Protein AF-A0A239KX69-F1 (afdb_monomer_lite)

Sequence (84 aa):
MNDTSQHKGYACCFCGLPIDPDPPDVATLTYATCLGQAKHLQHEQEFYCHTVCLESKLHPQAKIYAAFLATNPSSETEDTADDE

Secondary structure (DSSP, 8-state):
--------PPBPTTT--B----TT-EEEEEEEESTTS-GGG-EEEEEEEEHHHHHTTS-TT----GGGSS--------------

Radius of gyration: 20.67 Å; chains: 1; bounding box: 58×51×52 Å

Foldseek 3Di:
DDPPDPPPFAAAPQPRHGFDPDPPFKDKDKDWPPPPDDPVRIDIDIGIHGPVSVVVPDDPPDDDPRVVPVPDPPDPPPPPDDDD

Structure (mmCIF, N/CA/C/O backbone):
data_AF-A0A239KX69-F1
#
_entry.id   AF-A0A239KX69-F1
#
loop_
_atom_site.group_PDB
_atom_site.id
_atom_site.type_symbol
_atom_site.label_atom_id
_atom_site.label_alt_id
_atom_site.label_comp_id
_atom_site.label_asym_id
_atom_site.label_entity_id
_atom_site.label_seq_id
_atom_site.pdbx_PDB_ins_code
_atom_site.Cartn_x
_atom_site.Cartn_y
_atom_site.Cartn_z
_atom_site.occupancy
_atom_site.B_iso_or_equiv
_atom_site.auth_seq_id
_atom_site.auth_comp_id
_atom_site.auth_asym_id
_atom_site.auth_atom_id
_atom_site.pdbx_PDB_model_num
ATOM 1 N N . MET A 1 1 ? -6.595 -17.322 -36.737 1.00 41.34 1 MET A N 1
ATOM 2 C CA . MET A 1 1 ? -5.556 -16.587 -35.990 1.00 41.34 1 MET A CA 1
ATOM 3 C C . MET A 1 1 ? -5.994 -16.624 -34.541 1.00 41.34 1 MET A C 1
ATOM 5 O O . MET A 1 1 ? -7.018 -16.035 -34.229 1.00 41.34 1 MET A O 1
ATOM 9 N N . ASN A 1 2 ? -5.337 -17.451 -33.729 1.00 41.19 2 ASN A N 1
ATOM 10 C CA . ASN A 1 2 ? -5.680 -17.622 -32.321 1.00 41.19 2 ASN A CA 1
ATOM 11 C C . ASN A 1 2 ? -5.101 -16.434 -31.551 1.00 41.19 2 ASN A C 1
ATOM 13 O O . ASN A 1 2 ? -3.884 -16.323 -31.441 1.00 41.19 2 ASN A O 1
ATOM 17 N N . ASP A 1 3 ? -5.969 -15.545 -31.071 1.00 43.41 3 ASP A N 1
ATOM 18 C CA . ASP A 1 3 ? -5.612 -14.515 -30.097 1.00 43.41 3 ASP A CA 1
ATOM 19 C C . ASP A 1 3 ? -5.647 -15.166 -28.711 1.00 43.41 3 ASP A C 1
ATOM 21 O O . ASP A 1 3 ? -6.677 -15.273 -28.042 1.00 43.41 3 ASP A O 1
ATOM 25 N N . THR A 1 4 ? -4.520 -15.772 -28.360 1.00 49.19 4 THR A N 1
ATOM 26 C CA . THR A 1 4 ? -4.247 -16.247 -27.012 1.00 49.19 4 THR A CA 1
ATOM 27 C C . THR A 1 4 ? -3.836 -15.055 -26.152 1.00 49.19 4 THR A C 1
ATOM 29 O O . THR A 1 4 ? -2.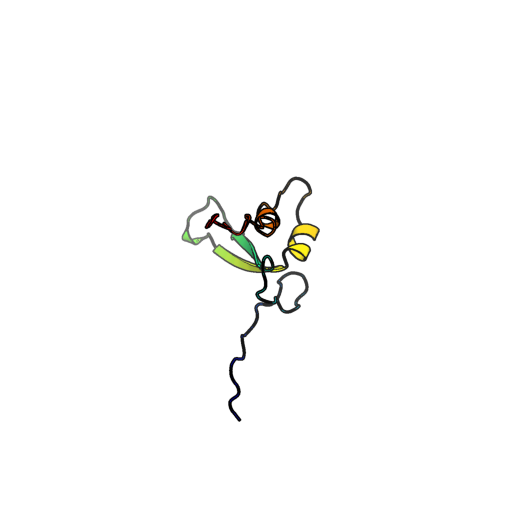756 -14.503 -26.338 1.00 49.19 4 THR A O 1
ATOM 32 N N . SER A 1 5 ? -4.665 -14.785 -25.138 1.00 48.50 5 SER A N 1
ATOM 33 C CA . SER A 1 5 ? -4.248 -14.271 -23.823 1.00 48.50 5 SER A CA 1
ATOM 34 C C . SER A 1 5 ? -4.167 -12.747 -23.658 1.00 48.50 5 SER A C 1
ATOM 36 O O . SER A 1 5 ? -3.102 -12.191 -23.404 1.00 48.50 5 SER A O 1
ATOM 38 N N . GLN A 1 6 ? -5.312 -12.058 -23.641 1.00 46.16 6 GLN A N 1
ATOM 39 C CA . GLN A 1 6 ? -5.374 -10.716 -23.052 1.00 46.16 6 GLN A CA 1
ATOM 40 C C . GLN A 1 6 ? -5.399 -10.828 -21.518 1.00 46.16 6 GLN A C 1
ATOM 42 O O . GLN A 1 6 ? -6.461 -10.810 -20.889 1.00 46.16 6 GLN A O 1
ATOM 47 N N . HIS A 1 7 ? -4.221 -10.972 -20.903 1.00 51.06 7 HIS A N 1
ATOM 48 C CA . HIS A 1 7 ? -4.054 -10.682 -19.480 1.00 51.06 7 HIS A CA 1
ATOM 49 C C . HIS A 1 7 ? -4.487 -9.229 -19.260 1.00 51.06 7 HIS A C 1
ATOM 51 O O . HIS A 1 7 ? -3.825 -8.294 -19.707 1.00 51.06 7 HIS A O 1
ATOM 57 N N . LYS A 1 8 ? -5.635 -9.022 -18.609 1.00 56.00 8 LYS A N 1
ATOM 58 C CA . LYS A 1 8 ? -6.031 -7.703 -18.109 1.00 56.00 8 LYS A CA 1
ATOM 59 C C . LYS A 1 8 ? -5.085 -7.363 -16.957 1.00 56.00 8 LYS A C 1
ATOM 61 O O . LYS A 1 8 ? -5.381 -7.695 -15.815 1.00 56.00 8 LYS A O 1
ATOM 66 N N . GLY A 1 9 ? -3.916 -6.813 -17.281 1.00 69.88 9 GLY A N 1
ATOM 67 C CA . GLY A 1 9 ? -2.917 -6.408 -16.296 1.00 69.88 9 GLY A CA 1
ATOM 68 C C . GLY A 1 9 ? -3.511 -5.423 -15.290 1.00 69.88 9 GLY A C 1
ATOM 69 O O . GLY A 1 9 ? -4.372 -4.609 -15.637 1.00 69.88 9 GLY A O 1
ATOM 70 N N . TYR A 1 10 ? -3.081 -5.517 -14.033 1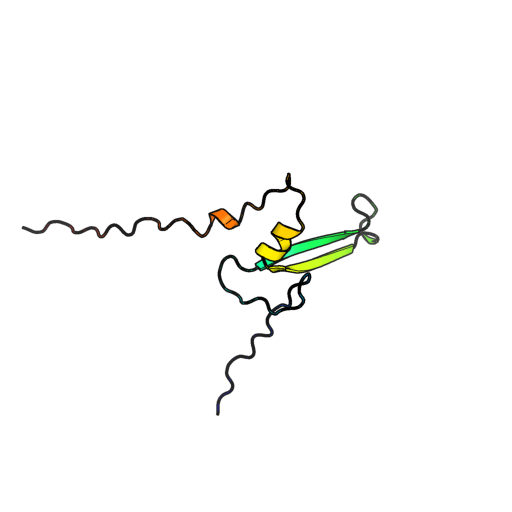.00 82.62 10 TYR A N 1
ATOM 71 C CA . TYR A 1 10 ? -3.445 -4.539 -13.012 1.00 82.62 10 TYR A CA 1
ATOM 72 C C . TYR A 1 10 ? -2.856 -3.171 -13.376 1.00 82.62 10 TYR A C 1
ATOM 74 O O . TYR A 1 10 ? -1.799 -3.095 -13.994 1.00 82.62 10 TYR A O 1
ATOM 82 N N . ALA A 1 11 ? -3.526 -2.085 -12.993 1.00 89.44 11 ALA A N 1
ATOM 83 C CA . ALA A 1 11 ? -2.983 -0.735 -13.123 1.00 89.44 11 ALA A CA 1
ATOM 84 C C . ALA A 1 11 ? -2.471 -0.256 -11.764 1.00 89.44 11 ALA A C 1
ATOM 86 O O . ALA A 1 11 ? -3.160 -0.393 -10.750 1.00 89.44 11 ALA A O 1
ATOM 87 N N . CYS A 1 12 ? -1.278 0.329 -11.748 1.00 91.06 12 CYS A N 1
ATOM 88 C CA . CYS A 1 12 ? -0.691 0.888 -10.541 1.00 91.06 12 CYS A CA 1
ATOM 89 C C . CYS A 1 12 ? -1.518 2.071 -10.035 1.00 91.06 12 CYS A C 1
ATOM 91 O O . CYS A 1 12 ? -1.707 3.059 -10.745 1.00 91.06 12 CYS A O 1
ATOM 93 N N . CYS A 1 13 ? -1.957 2.012 -8.777 1.00 93.44 13 CYS A N 1
ATOM 94 C CA . CYS A 1 13 ? -2.779 3.056 -8.165 1.00 93.44 13 CYS A CA 1
ATOM 95 C C . CYS A 1 13 ? -2.047 4.398 -7.978 1.00 93.44 13 CYS A C 1
ATOM 97 O O . CYS A 1 13 ? -2.690 5.403 -7.687 1.00 93.44 13 CYS A O 1
ATOM 99 N N . PHE A 1 14 ? -0.717 4.429 -8.134 1.00 93.62 14 PHE A N 1
ATOM 100 C CA . PHE A 1 14 ? 0.083 5.651 -8.023 1.00 93.62 14 PHE A CA 1
ATOM 101 C C . PHE A 1 14 ? 0.391 6.306 -9.370 1.00 93.62 14 PHE A C 1
ATOM 103 O O . PHE A 1 14 ? 0.221 7.516 -9.498 1.00 93.62 14 PHE A O 1
ATOM 110 N N . CYS A 1 15 ? 0.878 5.544 -10.355 1.00 93.31 15 CYS A N 1
ATOM 111 C CA . CYS A 1 15 ? 1.319 6.094 -11.644 1.00 93.31 15 CYS A CA 1
ATOM 112 C C . CYS A 1 15 ? 0.344 5.827 -12.801 1.00 93.31 15 CYS A C 1
ATOM 114 O O . CYS A 1 15 ? 0.516 6.395 -13.876 1.00 93.31 15 CYS A O 1
ATOM 116 N N . GLY A 1 16 ? -0.664 4.972 -12.603 1.00 91.81 16 GLY A N 1
ATOM 117 C CA . GLY A 1 16 ? -1.658 4.608 -13.616 1.00 91.81 16 GLY A CA 1
ATOM 118 C C . GLY A 1 16 ? -1.146 3.676 -14.718 1.00 91.81 16 GLY A C 1
ATOM 119 O O . GLY A 1 16 ? -1.938 3.247 -15.554 1.00 91.81 16 GLY A O 1
ATOM 120 N N . LEU A 1 17 ? 0.150 3.351 -14.731 1.00 91.44 17 LEU A N 1
ATOM 121 C CA . LEU A 1 17 ? 0.733 2.434 -15.707 1.00 91.44 17 LEU A CA 1
ATOM 122 C C . LEU A 1 17 ? 0.378 0.975 -15.377 1.00 91.44 17 LEU A C 1
ATOM 124 O O . LEU A 1 17 ? 0.161 0.657 -14.200 1.00 91.44 17 LEU A O 1
ATOM 128 N N . PRO A 1 18 ? 0.342 0.087 -16.386 1.00 90.12 18 PRO A N 1
ATOM 129 C CA . PRO A 1 18 ? 0.211 -1.347 -16.166 1.00 90.12 18 PRO A CA 1
ATOM 130 C C . PRO A 1 18 ? 1.292 -1.886 -15.221 1.00 90.12 18 PRO A C 1
ATOM 132 O O . PRO A 1 18 ? 2.412 -1.373 -15.165 1.00 90.12 18 PRO A O 1
ATOM 135 N N . ILE A 1 19 ? 0.933 -2.915 -14.465 1.00 86.38 19 ILE A N 1
ATOM 136 C CA . ILE A 1 19 ? 1.846 -3.702 -13.646 1.00 86.38 19 ILE A CA 1
ATOM 137 C C . ILE A 1 19 ? 2.102 -5.005 -14.393 1.00 86.38 19 ILE A C 1
ATOM 139 O O . ILE A 1 19 ? 1.175 -5.800 -14.588 1.00 86.38 19 ILE A O 1
ATOM 143 N N . ASP A 1 20 ? 3.349 -5.191 -14.808 1.00 82.38 20 ASP A N 1
ATOM 144 C CA . ASP A 1 20 ? 3.812 -6.454 -15.362 1.00 82.38 20 ASP A CA 1
ATOM 145 C C . ASP A 1 20 ? 3.947 -7.481 -14.222 1.00 82.38 20 ASP A C 1
ATOM 147 O O . ASP A 1 20 ? 4.301 -7.113 -13.099 1.00 82.38 20 ASP A O 1
ATOM 151 N N . PRO A 1 21 ? 3.573 -8.750 -14.441 1.00 72.62 21 PRO A N 1
ATOM 152 C CA . PRO A 1 21 ? 3.569 -9.767 -13.398 1.00 72.62 21 PRO A CA 1
ATOM 153 C C . PRO A 1 21 ? 4.938 -10.457 -13.240 1.00 72.62 21 PRO A C 1
ATOM 155 O O . PRO A 1 21 ? 4.961 -11.681 -13.086 1.00 72.62 21 PRO A O 1
ATOM 158 N N . ASP A 1 22 ? 6.060 -9.730 -13.279 1.00 72.88 22 ASP A N 1
ATOM 159 C CA . ASP A 1 22 ? 7.368 -10.328 -12.985 1.00 72.88 22 ASP A CA 1
ATOM 160 C C . ASP A 1 22 ? 7.677 -10.233 -11.466 1.00 72.88 22 ASP A C 1
ATOM 162 O O . ASP A 1 22 ? 7.005 -9.536 -10.702 1.00 72.88 22 ASP A O 1
ATOM 166 N N . PRO A 1 23 ? 8.591 -11.038 -10.907 1.00 65.75 23 PRO A N 1
ATOM 167 C CA . PRO A 1 23 ? 9.004 -10.868 -9.513 1.00 65.75 23 PRO A CA 1
ATOM 168 C C . PRO A 1 23 ? 10.022 -9.722 -9.360 1.00 65.75 23 PRO A C 1
ATOM 170 O O . PRO A 1 23 ? 10.979 -9.685 -10.135 1.00 65.75 23 PRO A O 1
ATOM 173 N N . PRO A 1 24 ? 9.955 -8.884 -8.299 1.00 64.25 24 PRO A N 1
ATOM 174 C CA . PRO A 1 24 ? 9.002 -8.828 -7.182 1.00 64.25 24 PRO A CA 1
ATOM 175 C C . PRO A 1 24 ? 7.941 -7.719 -7.382 1.00 64.25 24 PRO A C 1
ATOM 177 O O . PRO A 1 24 ? 7.811 -6.805 -6.557 1.00 64.25 24 PRO A O 1
ATOM 180 N N . ASP A 1 25 ? 7.227 -7.735 -8.505 1.00 61.75 25 ASP A N 1
ATOM 181 C CA . ASP A 1 25 ? 6.737 -6.485 -9.102 1.00 61.75 25 ASP A CA 1
ATOM 182 C C . ASP A 1 25 ? 5.470 -5.906 -8.486 1.00 61.75 25 ASP A C 1
ATOM 184 O O . ASP A 1 25 ? 5.202 -4.710 -8.650 1.00 61.75 25 ASP A O 1
ATOM 188 N N . VAL A 1 26 ? 4.696 -6.713 -7.760 1.00 72.94 26 V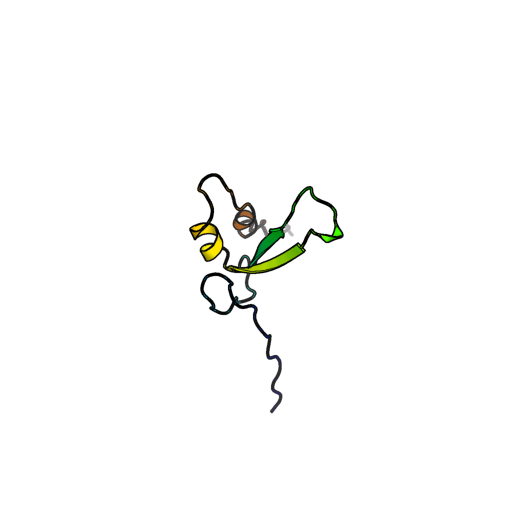AL A N 1
ATOM 189 C CA . VAL A 1 26 ? 3.391 -6.284 -7.254 1.00 72.94 26 VAL A CA 1
ATOM 190 C C . VAL A 1 26 ? 3.412 -6.124 -5.741 1.00 72.94 26 VAL A C 1
ATOM 192 O O . VAL A 1 26 ? 3.498 -7.098 -4.994 1.00 72.94 26 VAL A O 1
ATOM 195 N N . ALA A 1 27 ? 3.245 -4.884 -5.290 1.00 76.69 27 ALA A N 1
ATOM 196 C CA . ALA A 1 27 ? 2.892 -4.568 -3.916 1.00 76.69 27 ALA A CA 1
ATOM 197 C C . ALA A 1 27 ? 1.388 -4.274 -3.811 1.00 76.69 27 ALA A C 1
ATOM 199 O O . ALA A 1 27 ? 0.804 -3.625 -4.687 1.00 76.69 27 ALA A O 1
ATOM 200 N N . THR A 1 28 ? 0.759 -4.717 -2.721 1.00 85.44 28 THR A N 1
ATOM 201 C CA . THR A 1 28 ? -0.631 -4.379 -2.394 1.00 85.44 28 THR A CA 1
ATOM 202 C C . THR A 1 28 ? -0.709 -3.399 -1.231 1.00 85.44 28 THR A C 1
ATOM 204 O O . THR A 1 28 ? 0.111 -3.408 -0.310 1.00 85.44 28 THR A O 1
ATOM 207 N N . LEU A 1 29 ? -1.709 -2.524 -1.286 1.00 88.44 29 LEU A N 1
ATOM 208 C CA . LEU A 1 29 ? -2.055 -1.576 -0.233 1.00 88.44 29 LEU A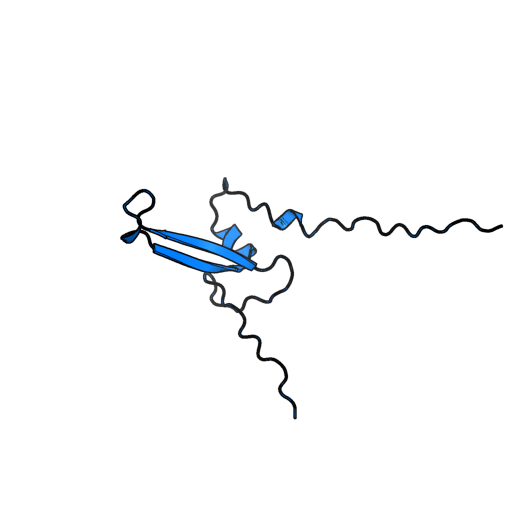 CA 1
ATOM 209 C C . LEU A 1 29 ? -3.500 -1.802 0.182 1.00 88.44 29 LEU A C 1
ATOM 211 O O . LEU A 1 29 ? -4.404 -1.724 -0.648 1.00 88.44 29 LEU A O 1
ATOM 215 N N . THR A 1 30 ? -3.726 -2.001 1.475 1.00 91.12 30 THR A N 1
ATOM 216 C CA . THR A 1 30 ? -5.075 -2.035 2.041 1.00 91.12 30 THR A CA 1
ATOM 217 C C . THR A 1 30 ? -5.430 -0.660 2.592 1.00 91.12 30 THR A C 1
ATOM 219 O O . THR A 1 30 ? -4.801 -0.159 3.524 1.00 91.12 30 THR A O 1
ATOM 222 N N . TYR A 1 31 ? -6.461 -0.049 2.022 1.00 90.31 31 TYR A N 1
ATOM 223 C CA . TYR A 1 31 ? -7.136 1.103 2.599 1.00 90.31 31 TYR A CA 1
ATOM 224 C C . TYR A 1 31 ? -8.270 0.608 3.487 1.00 90.31 31 TYR A C 1
ATOM 226 O O . TYR A 1 31 ? -9.163 -0.086 3.010 1.00 90.31 31 TYR A O 1
ATOM 234 N N . ALA A 1 32 ? -8.238 0.974 4.766 1.00 93.38 32 ALA A N 1
ATOM 235 C CA . ALA A 1 32 ? -9.268 0.608 5.724 1.00 93.38 32 ALA A CA 1
ATOM 236 C C . ALA A 1 32 ? -9.829 1.852 6.421 1.00 93.38 32 ALA A C 1
ATOM 238 O O . ALA A 1 32 ? -9.074 2.724 6.859 1.00 93.38 32 ALA A O 1
ATOM 239 N N . THR A 1 33 ? -11.152 1.928 6.559 1.00 94.81 33 THR A N 1
ATOM 240 C CA . THR A 1 33 ? -11.836 3.004 7.293 1.00 94.81 33 THR A CA 1
ATOM 241 C C . THR A 1 33 ? -12.480 2.491 8.569 1.00 94.81 33 THR A C 1
ATOM 243 O O . THR A 1 33 ? -12.858 1.327 8.670 1.00 94.81 33 THR A O 1
ATOM 246 N N . CYS A 1 34 ? -12.651 3.389 9.545 1.00 95.12 34 CYS A N 1
ATOM 247 C CA . CYS A 1 34 ? -13.358 3.110 10.800 1.00 95.12 34 CYS A CA 1
ATOM 248 C C . CYS A 1 34 ? -12.780 1.927 11.601 1.00 95.12 34 CYS A C 1
ATOM 250 O O . CYS A 1 34 ? -13.509 1.251 12.329 1.00 95.12 34 CYS A O 1
ATOM 252 N N . LEU A 1 35 ? -11.467 1.694 11.505 1.00 93.12 35 LEU A N 1
ATOM 253 C CA . LEU A 1 35 ? -10.778 0.682 12.304 1.00 93.12 35 LEU A CA 1
ATOM 254 C C . LEU A 1 35 ? -11.083 0.868 13.800 1.00 93.12 35 LEU A C 1
ATOM 256 O O . LEU A 1 35 ? -11.047 1.980 14.327 1.00 93.12 35 LEU A O 1
ATOM 260 N N . GLY A 1 36 ? -11.422 -0.232 14.476 1.00 91.81 36 GLY A N 1
ATOM 261 C CA . GLY A 1 36 ? -11.800 -0.238 15.895 1.00 91.81 36 GLY A CA 1
ATOM 262 C C . GLY A 1 36 ? -13.261 0.127 16.190 1.00 91.81 36 GLY A C 1
ATOM 263 O O . GLY A 1 36 ? -13.681 0.028 17.341 1.00 91.81 36 GLY A O 1
ATOM 264 N N . GLN A 1 37 ? -14.052 0.513 15.184 1.00 95.75 37 GLN A N 1
ATOM 265 C CA . GLN A 1 37 ? -15.499 0.730 15.323 1.00 95.75 37 GLN A CA 1
ATOM 266 C C . GLN A 1 37 ? -16.298 -0.550 15.036 1.00 95.75 37 GLN A C 1
ATOM 268 O O . GLN A 1 37 ? -15.737 -1.609 14.751 1.00 95.75 37 GLN A O 1
ATOM 273 N N . ALA A 1 38 ? -17.630 -0.464 15.095 1.00 95.25 38 ALA A N 1
ATOM 274 C CA . ALA A 1 38 ? -18.513 -1.570 14.738 1.00 95.25 38 ALA A CA 1
ATOM 275 C C . ALA A 1 38 ? -18.244 -2.075 13.307 1.00 95.25 38 ALA A C 1
ATOM 277 O O . ALA A 1 38 ? -18.119 -1.287 12.373 1.00 95.25 38 ALA A O 1
ATOM 278 N N . LYS A 1 39 ? -18.218 -3.403 13.127 1.00 92.19 39 LYS A N 1
ATOM 279 C CA . LYS A 1 39 ? -17.804 -4.065 11.875 1.00 92.19 39 LYS A CA 1
ATOM 280 C C . LYS A 1 39 ? -18.553 -3.589 10.623 1.00 92.19 39 LYS A C 1
ATOM 282 O O . LYS A 1 39 ? -17.962 -3.512 9.561 1.00 92.19 39 LYS A O 1
ATOM 287 N N . HIS A 1 40 ? -19.837 -3.252 10.737 1.00 94.75 40 HIS A N 1
ATOM 288 C CA . HIS A 1 40 ? -20.644 -2.800 9.596 1.00 94.75 40 HIS A CA 1
ATOM 289 C C . HIS A 1 40 ? -20.272 -1.397 9.081 1.00 94.75 40 HIS A C 1
ATOM 291 O O . HIS A 1 40 ? -20.726 -1.018 8.009 1.00 94.75 40 HIS A O 1
ATOM 297 N N . LEU A 1 41 ? -19.486 -0.632 9.848 1.00 94.50 41 LEU A N 1
ATOM 298 C CA . LEU A 1 41 ? -18.938 0.670 9.450 1.00 94.50 41 LEU A CA 1
ATOM 299 C C . LEU A 1 41 ? -17.513 0.549 8.899 1.00 94.50 41 LEU A C 1
ATOM 301 O O . LEU A 1 41 ? -16.955 1.526 8.405 1.00 94.50 41 LEU A O 1
ATOM 305 N N . GLN A 1 42 ? -16.897 -0.625 9.040 1.00 96.19 42 GLN A N 1
ATOM 306 C CA . GLN A 1 42 ? -15.558 -0.873 8.534 1.00 96.19 42 GLN A CA 1
ATOM 307 C C . GLN A 1 42 ? -15.640 -1.222 7.053 1.00 96.19 42 GLN A C 1
ATOM 309 O O . GLN A 1 42 ? -16.411 -2.093 6.646 1.00 96.19 42 GLN A O 1
ATOM 314 N N . HIS A 1 43 ? -14.816 -0.548 6.262 1.00 95.19 43 HIS A N 1
ATOM 315 C CA . HIS A 1 43 ? -14.665 -0.813 4.842 1.00 95.19 43 HIS A CA 1
ATOM 316 C C . HIS A 1 43 ? -13.192 -1.015 4.551 1.00 95.19 43 HIS A C 1
ATOM 318 O O . HIS A 1 43 ? -12.359 -0.244 5.027 1.00 95.19 43 HIS A O 1
ATOM 324 N N . GLU A 1 44 ? -12.897 -2.041 3.766 1.00 94.94 44 GLU A N 1
ATOM 325 C CA . GLU A 1 44 ? -11.555 -2.342 3.299 1.00 94.94 44 GLU A CA 1
ATOM 326 C C . GLU A 1 44 ? -11.560 -2.377 1.776 1.00 94.94 44 GLU A C 1
ATOM 328 O O . GLU A 1 44 ? -12.481 -2.910 1.151 1.00 94.94 44 GLU A O 1
ATOM 333 N N . GLN A 1 45 ? -10.533 -1.783 1.185 1.00 94.00 45 GLN A N 1
ATOM 334 C CA . GLN A 1 45 ? -10.294 -1.799 -0.245 1.00 94.00 45 GLN A CA 1
ATOM 335 C C . GLN A 1 45 ? -8.819 -2.091 -0.495 1.00 94.00 45 GLN A C 1
ATOM 337 O O . GLN A 1 45 ? -7.943 -1.467 0.102 1.00 94.00 45 GLN A O 1
ATOM 342 N N . GLU A 1 46 ? -8.554 -3.029 -1.396 1.00 92.44 46 GLU A N 1
ATOM 343 C CA . GLU A 1 46 ? -7.203 -3.348 -1.843 1.00 92.44 46 GLU A CA 1
ATOM 344 C C . GLU A 1 46 ? -6.861 -2.576 -3.124 1.00 92.44 46 GLU A C 1
ATOM 346 O O . GLU A 1 46 ? -7.683 -2.447 -4.037 1.00 92.44 46 GLU A O 1
ATOM 351 N N . PHE A 1 47 ? -5.634 -2.065 -3.181 1.00 92.12 47 PHE A N 1
ATOM 352 C CA . PHE A 1 47 ? -5.032 -1.432 -4.347 1.00 92.12 47 PHE A CA 1
ATOM 353 C C . PHE A 1 47 ? -3.737 -2.149 -4.730 1.00 92.12 47 PHE A C 1
ATOM 355 O O . PHE A 1 47 ? -3.000 -2.609 -3.860 1.00 92.12 47 PHE A O 1
ATOM 362 N N . TYR A 1 48 ? -3.432 -2.171 -6.028 1.00 90.38 48 TYR A N 1
ATOM 363 C CA . TYR A 1 48 ? -2.186 -2.711 -6.573 1.00 90.38 48 TYR A CA 1
ATOM 364 C C . TYR A 1 48 ? -1.242 -1.582 -6.989 1.00 90.38 48 TYR A C 1
ATOM 366 O O . TYR A 1 48 ? -1.679 -0.555 -7.519 1.00 90.38 48 TYR A O 1
ATOM 374 N N . CYS A 1 49 ? 0.059 -1.767 -6.778 1.00 89.88 49 CYS A N 1
ATOM 375 C CA . CYS A 1 49 ? 1.085 -0.807 -7.169 1.00 89.88 49 CYS A CA 1
ATOM 376 C C . CYS A 1 49 ? 2.428 -1.476 -7.471 1.00 89.88 49 CYS A C 1
ATOM 378 O O . CYS A 1 49 ? 2.706 -2.574 -6.996 1.00 89.88 49 CYS A O 1
ATOM 380 N N . HIS A 1 50 ? 3.281 -0.780 -8.228 1.00 88.56 50 HIS A N 1
ATOM 381 C CA . HIS A 1 50 ? 4.689 -1.158 -8.345 1.00 88.56 50 HIS A CA 1
ATOM 382 C C . HIS A 1 50 ? 5.389 -0.982 -6.997 1.00 88.56 50 HIS A C 1
ATOM 384 O O . HIS A 1 50 ? 5.199 0.045 -6.333 1.00 88.56 50 HIS A O 1
ATOM 390 N N . THR A 1 51 ? 6.274 -1.913 -6.646 1.00 86.50 51 THR A N 1
ATOM 391 C CA . THR A 1 51 ? 7.097 -1.835 -5.427 1.00 86.50 51 THR A CA 1
ATOM 392 C C . THR A 1 51 ? 7.857 -0.505 -5.335 1.00 86.50 51 THR A C 1
ATOM 394 O O . THR A 1 51 ? 7.767 0.186 -4.323 1.00 86.50 51 THR A O 1
ATOM 397 N N . VAL A 1 52 ? 8.489 -0.054 -6.425 1.00 86.12 52 VAL A N 1
ATOM 398 C CA . VAL A 1 52 ? 9.221 1.231 -6.466 1.00 86.12 52 VAL A CA 1
ATOM 399 C C . VAL A 1 52 ? 8.320 2.451 -6.243 1.00 86.12 52 VAL A C 1
ATOM 401 O O . VAL A 1 52 ? 8.718 3.430 -5.608 1.00 86.12 52 VAL A O 1
ATOM 404 N N . CYS A 1 53 ? 7.079 2.407 -6.740 1.00 90.00 53 CYS A N 1
ATOM 405 C CA . CYS A 1 53 ? 6.124 3.488 -6.523 1.00 90.00 53 CYS A CA 1
ATOM 406 C C . CYS A 1 53 ? 5.704 3.538 -5.054 1.00 90.00 53 CYS A C 1
ATOM 408 O O . CYS A 1 53 ? 5.660 4.631 -4.490 1.00 90.00 53 CYS A O 1
ATOM 410 N N . LEU A 1 54 ? 5.457 2.382 -4.431 1.00 88.94 54 LEU A N 1
ATOM 411 C CA . LEU A 1 54 ? 5.159 2.296 -3.004 1.00 88.94 54 LEU A CA 1
ATOM 412 C C . LEU A 1 54 ? 6.322 2.819 -2.152 1.00 88.94 54 LEU A C 1
ATOM 414 O O . LEU A 1 54 ? 6.110 3.699 -1.319 1.00 88.94 54 LEU A O 1
ATOM 418 N N . GLU A 1 55 ? 7.547 2.348 -2.394 1.00 87.44 55 GLU A N 1
ATOM 419 C CA . GLU A 1 55 ? 8.748 2.783 -1.666 1.00 87.44 55 GLU A CA 1
ATOM 420 C C . GLU A 1 55 ? 8.925 4.302 -1.687 1.00 87.44 55 GLU A C 1
ATOM 422 O O . GLU A 1 55 ? 9.212 4.904 -0.654 1.00 87.44 55 GLU A O 1
ATOM 427 N N . SER A 1 56 ? 8.659 4.942 -2.831 1.00 90.00 56 SER A N 1
ATOM 428 C CA . SER A 1 56 ? 8.756 6.402 -2.971 1.00 90.00 56 SER A CA 1
ATOM 429 C C . SER A 1 56 ? 7.761 7.192 -2.106 1.00 90.00 56 SER A C 1
ATOM 431 O O . SER A 1 56 ? 7.934 8.398 -1.913 1.00 90.00 56 SER A O 1
ATOM 433 N N . LYS A 1 57 ? 6.690 6.544 -1.627 1.00 91.38 57 LYS A N 1
ATOM 434 C CA . LYS A 1 57 ? 5.627 7.158 -0.814 1.00 91.38 57 LYS A CA 1
ATOM 435 C C . LYS A 1 57 ? 5.685 6.760 0.655 1.00 91.38 57 LYS A C 1
ATOM 437 O O . LYS A 1 57 ? 5.052 7.424 1.476 1.00 91.38 57 LYS A O 1
ATOM 442 N N . LEU A 1 58 ? 6.405 5.693 0.995 1.00 89.50 58 LEU A N 1
ATOM 443 C CA . LEU A 1 58 ? 6.507 5.222 2.368 1.00 89.50 58 LEU A CA 1
ATOM 444 C C . LEU A 1 58 ? 7.291 6.200 3.246 1.00 89.50 58 LEU A C 1
ATOM 446 O O . LEU A 1 58 ? 8.271 6.820 2.837 1.00 89.50 58 LEU A O 1
ATOM 450 N N . HIS A 1 59 ? 6.869 6.302 4.506 1.00 93.62 59 HIS A N 1
ATOM 451 C CA . HIS A 1 59 ? 7.653 6.993 5.519 1.00 93.62 59 HIS A CA 1
ATOM 452 C C . HIS A 1 59 ? 9.007 6.278 5.699 1.00 93.62 59 HIS A C 1
ATOM 454 O O . HIS A 1 59 ? 9.014 5.048 5.735 1.00 93.62 59 HIS A O 1
ATOM 460 N N . PRO A 1 60 ? 10.135 6.982 5.923 1.00 87.81 60 PRO A N 1
ATOM 461 C CA . PRO A 1 60 ? 11.462 6.354 6.019 1.00 87.81 60 PRO A CA 1
ATOM 462 C C . PRO A 1 60 ? 11.615 5.263 7.095 1.00 87.81 60 PRO A C 1
ATOM 464 O O . PRO A 1 60 ? 12.549 4.464 7.051 1.00 87.81 60 PRO A O 1
ATOM 467 N N . GLN A 1 61 ? 10.721 5.242 8.088 1.00 90.12 61 GLN A N 1
ATOM 468 C CA . GLN A 1 61 ? 10.694 4.210 9.133 1.00 90.12 61 GLN A CA 1
ATOM 469 C C . GLN A 1 61 ? 9.923 2.943 8.730 1.00 90.12 61 GLN A C 1
ATOM 471 O O . GLN A 1 61 ? 10.116 1.905 9.358 1.00 90.12 61 GLN A O 1
ATOM 476 N N . ALA A 1 62 ? 9.067 2.999 7.708 1.00 87.12 62 ALA A N 1
ATOM 477 C CA . ALA A 1 62 ? 8.389 1.821 7.184 1.00 87.12 62 ALA A CA 1
ATOM 478 C C . ALA A 1 62 ? 9.367 1.018 6.312 1.00 87.12 62 ALA A C 1
ATOM 480 O O . ALA A 1 62 ? 10.010 1.563 5.417 1.00 87.12 62 ALA A O 1
ATOM 481 N N . LYS A 1 63 ? 9.503 -0.281 6.590 1.00 79.94 63 LYS A N 1
ATOM 482 C CA . LYS A 1 63 ? 10.409 -1.187 5.874 1.00 79.94 63 LYS A CA 1
ATOM 483 C C . LYS A 1 63 ? 9.592 -2.154 5.018 1.00 79.94 63 LYS A C 1
ATOM 485 O O . LYS A 1 63 ? 8.697 -2.812 5.541 1.00 79.94 63 LYS A O 1
ATOM 490 N N . ILE A 1 64 ? 9.919 -2.262 3.729 1.00 78.19 64 ILE A N 1
ATOM 491 C CA . ILE A 1 64 ? 9.408 -3.333 2.864 1.00 78.19 64 ILE A CA 1
ATOM 492 C C . ILE A 1 64 ? 10.358 -4.525 2.983 1.00 78.19 64 ILE A C 1
ATOM 494 O O . ILE A 1 64 ? 11.537 -4.424 2.658 1.00 78.19 64 ILE A O 1
ATOM 498 N N . TYR A 1 65 ? 9.850 -5.659 3.461 1.00 71.38 65 TYR A N 1
ATOM 499 C CA . TYR A 1 65 ? 10.647 -6.879 3.647 1.00 71.38 65 TYR A CA 1
ATOM 500 C C . TYR A 1 65 ? 10.676 -7.783 2.399 1.00 71.38 65 TYR A C 1
ATOM 502 O O . TYR A 1 65 ? 11.462 -8.723 2.345 1.00 71.38 65 TYR A O 1
ATOM 510 N N . ALA A 1 66 ? 9.854 -7.493 1.382 1.00 63.75 66 ALA A N 1
ATOM 511 C CA . ALA A 1 66 ? 9.716 -8.316 0.177 1.00 63.75 66 ALA A CA 1
ATOM 512 C C . ALA A 1 66 ? 10.929 -8.253 -0.775 1.00 63.75 66 ALA A C 1
ATOM 514 O O . ALA A 1 66 ? 11.197 -9.225 -1.476 1.00 63.75 66 ALA A O 1
ATOM 515 N N . ALA A 1 67 ? 11.713 -7.167 -0.754 1.00 54.25 67 ALA A N 1
ATOM 516 C CA . ALA A 1 67 ? 12.881 -6.996 -1.628 1.00 54.25 67 ALA A CA 1
ATOM 517 C C . ALA A 1 67 ? 14.005 -8.033 -1.390 1.00 54.25 67 ALA A C 1
ATOM 519 O O . ALA A 1 67 ? 14.882 -8.195 -2.231 1.00 54.25 67 ALA A O 1
ATOM 520 N N . PHE A 1 68 ? 13.970 -8.767 -0.271 1.00 53.81 68 PHE A N 1
ATOM 521 C CA . PHE A 1 68 ? 14.971 -9.781 0.082 1.00 53.81 68 PHE A CA 1
ATOM 522 C C . PHE A 1 68 ? 14.691 -11.181 -0.494 1.00 53.81 68 PHE A C 1
ATOM 524 O O . PHE A 1 68 ? 15.524 -12.069 -0.340 1.00 53.81 68 PHE A O 1
ATOM 531 N N . LEU A 1 69 ? 13.548 -11.408 -1.155 1.00 50.41 69 LEU A N 1
ATOM 532 C CA . LEU A 1 69 ? 13.186 -12.735 -1.681 1.00 50.41 69 LEU A CA 1
ATOM 533 C C . LEU A 1 69 ? 13.730 -13.023 -3.092 1.00 50.41 69 LEU A C 1
ATOM 535 O O . LEU A 1 69 ? 13.717 -14.175 -3.511 1.00 50.41 69 LEU A O 1
ATOM 539 N N . ALA A 1 70 ? 14.247 -12.017 -3.809 1.00 51.59 70 ALA A N 1
ATOM 540 C CA . ALA A 1 70 ? 14.812 -12.188 -5.155 1.00 51.59 70 ALA A CA 1
ATOM 541 C C . ALA A 1 70 ? 16.318 -12.531 -5.165 1.00 51.59 70 ALA A C 1
ATOM 543 O O . ALA A 1 70 ? 16.871 -12.861 -6.211 1.00 51.59 70 ALA A O 1
ATOM 544 N N . THR A 1 71 ? 17.000 -12.478 -4.017 1.00 45.56 71 THR A N 1
ATOM 545 C CA . THR A 1 71 ? 18.442 -12.750 -3.906 1.00 45.56 71 THR A CA 1
ATOM 546 C C . THR A 1 71 ? 18.714 -13.928 -2.980 1.00 45.56 71 THR A C 1
ATOM 548 O O . THR A 1 71 ? 19.355 -13.778 -1.947 1.00 45.56 71 THR A O 1
ATOM 551 N N . ASN A 1 72 ? 18.234 -15.109 -3.351 1.00 41.47 72 ASN A N 1
ATOM 552 C CA . ASN A 1 72 ? 18.875 -16.360 -2.958 1.00 41.47 72 ASN A CA 1
ATOM 553 C C . ASN A 1 72 ? 19.026 -17.215 -4.218 1.00 41.47 72 ASN A C 1
ATOM 555 O O . ASN A 1 72 ? 18.164 -18.049 -4.492 1.00 41.47 72 ASN A O 1
ATOM 559 N N . PRO A 1 73 ? 20.109 -17.045 -4.999 1.00 47.56 73 PRO A N 1
ATOM 560 C CA . PRO A 1 73 ? 20.595 -18.145 -5.809 1.00 47.56 73 PRO A CA 1
ATOM 561 C C . PRO A 1 73 ? 21.138 -19.186 -4.824 1.00 47.56 73 PRO A C 1
ATOM 563 O O . PRO A 1 73 ? 22.325 -19.193 -4.499 1.00 47.56 73 PRO A O 1
ATOM 566 N N . SER A 1 74 ? 20.262 -20.016 -4.257 1.00 48.44 74 SER A N 1
ATOM 567 C CA . SER A 1 74 ? 20.687 -21.225 -3.563 1.00 48.44 74 SER A CA 1
ATOM 568 C C . SER A 1 74 ? 21.335 -22.127 -4.606 1.00 48.44 74 SER A C 1
ATOM 570 O O . SER A 1 74 ? 20.646 -22.869 -5.293 1.00 48.44 74 SER A O 1
ATOM 572 N N . SER A 1 75 ? 22.646 -21.954 -4.770 1.00 53.28 75 SER A N 1
ATOM 573 C CA . SER A 1 75 ? 23.625 -23.022 -4.944 1.00 53.28 75 SER A CA 1
ATOM 574 C C . SER A 1 75 ? 23.061 -24.313 -5.549 1.00 53.28 75 SER A C 1
ATOM 576 O O . SER A 1 75 ? 22.864 -25.295 -4.837 1.00 53.28 75 SER A O 1
ATOM 578 N N . GLU A 1 76 ? 22.865 -24.338 -6.865 1.00 50.78 76 GLU A N 1
ATOM 579 C CA . GLU A 1 76 ? 23.064 -25.574 -7.619 1.00 50.78 76 GLU A CA 1
ATOM 580 C C . GLU A 1 76 ? 24.580 -25.729 -7.786 1.00 50.78 76 GLU A C 1
ATOM 582 O O . GLU A 1 76 ? 25.162 -25.375 -8.807 1.00 50.78 76 GLU A O 1
ATOM 587 N N . THR A 1 77 ? 25.264 -26.150 -6.720 1.00 51.94 77 THR A N 1
ATOM 588 C CA . THR A 1 77 ? 26.560 -26.802 -6.896 1.00 51.94 77 THR A CA 1
ATOM 589 C C . THR A 1 77 ? 26.262 -28.165 -7.492 1.00 51.94 77 THR A C 1
ATOM 591 O O . THR A 1 77 ? 25.644 -29.001 -6.836 1.00 51.94 77 THR A O 1
ATOM 594 N N . GLU A 1 78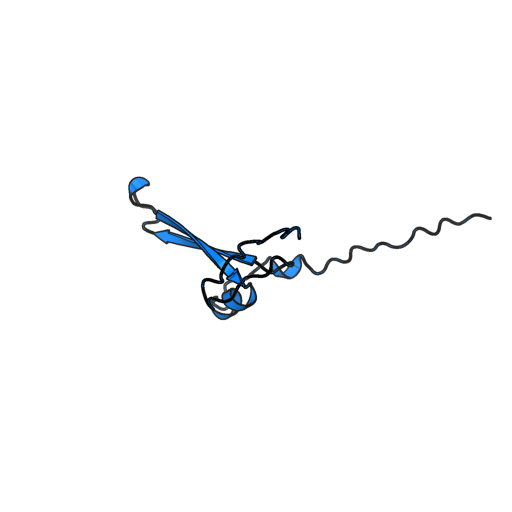 ? 26.649 -28.340 -8.750 1.00 49.72 78 GLU A N 1
ATOM 595 C CA . GLU A 1 78 ? 26.726 -29.627 -9.426 1.00 49.72 78 GLU A CA 1
ATOM 596 C C . GLU A 1 78 ? 27.504 -30.607 -8.532 1.00 49.72 78 GLU A C 1
ATOM 598 O O . GLU A 1 78 ? 28.701 -30.435 -8.301 1.00 49.72 78 GLU A O 1
ATOM 603 N N . ASP A 1 79 ? 26.817 -31.623 -8.005 1.00 48.78 79 ASP A N 1
ATOM 604 C CA . ASP A 1 79 ? 27.454 -32.837 -7.501 1.00 48.78 79 ASP A CA 1
ATOM 605 C C . ASP A 1 79 ? 28.091 -33.544 -8.707 1.00 48.78 79 ASP A C 1
ATOM 607 O O . ASP A 1 79 ? 27.470 -34.383 -9.363 1.00 48.78 79 ASP A O 1
AT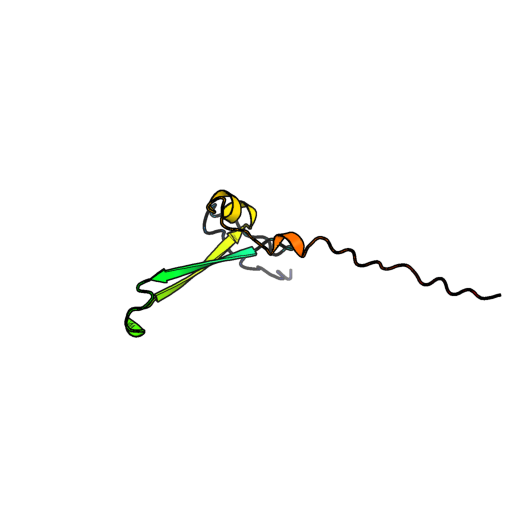OM 611 N N . THR A 1 80 ? 29.338 -33.208 -9.035 1.00 53.56 80 THR A N 1
ATOM 612 C CA . THR A 1 80 ? 30.191 -34.147 -9.764 1.00 53.56 80 THR A CA 1
ATOM 613 C C . THR A 1 80 ? 30.663 -35.180 -8.753 1.00 53.56 80 THR A C 1
ATOM 615 O O . THR A 1 80 ? 31.667 -34.983 -8.071 1.00 53.56 80 THR A O 1
ATOM 618 N N . ALA A 1 81 ? 29.881 -36.250 -8.620 1.00 58.62 81 ALA A N 1
ATOM 619 C CA . ALA A 1 81 ? 30.335 -37.479 -7.998 1.00 58.62 81 ALA A CA 1
ATOM 620 C C . ALA A 1 81 ? 31.518 -38.027 -8.806 1.00 58.62 81 ALA A C 1
ATOM 622 O O . ALA A 1 81 ? 31.435 -38.176 -10.027 1.00 58.62 81 ALA A O 1
ATOM 623 N N . ASP A 1 82 ? 32.614 -38.273 -8.096 1.00 56.34 82 ASP A N 1
ATOM 624 C CA . ASP A 1 82 ? 33.748 -39.059 -8.553 1.00 56.34 82 ASP A CA 1
ATOM 625 C C . ASP A 1 82 ? 33.267 -40.429 -9.060 1.00 56.34 82 ASP A C 1
ATOM 627 O O . ASP A 1 82 ? 32.565 -41.133 -8.337 1.00 56.34 82 ASP A O 1
ATOM 631 N N . ASP A 1 83 ? 33.700 -40.826 -10.257 1.00 61.16 83 ASP A N 1
ATOM 632 C CA . ASP A 1 83 ? 33.801 -42.235 -10.638 1.00 61.16 83 ASP A CA 1
ATOM 633 C C . ASP A 1 83 ? 35.143 -42.461 -11.366 1.00 61.16 83 ASP A C 1
ATOM 635 O O . ASP A 1 83 ? 35.359 -41.973 -12.477 1.00 61.16 83 ASP A O 1
ATOM 639 N N . GLU A 1 84 ? 35.992 -43.216 -10.654 1.00 55.59 84 GLU A N 1
ATOM 640 C CA . GLU A 1 84 ? 37.196 -43.999 -11.022 1.00 55.59 84 GLU A CA 1
ATOM 641 C C . GLU A 1 84 ? 38.514 -43.309 -11.435 1.00 55.59 84 GLU A C 1
ATOM 643 O O . GLU A 1 84 ? 38.672 -42.825 -12.579 1.00 55.59 84 GLU A O 1
#

Organism: NCBI:txid474952

pLDDT: mean 75.52, std 18.66, range [41.19, 96.19]